Protein AF-A0A962JER9-F1 (afdb_monomer)

Solvent-accessible surface area (backbone atoms only — not comparable to full-atom values): 8226 Å² total; per-residue (Å²): 109,74,73,52,44,91,50,68,68,59,30,42,52,48,52,36,53,53,42,55,50,49,45,78,42,37,73,61,39,48,53,50,44,51,56,50,49,57,47,45,72,67,30,56,63,26,56,81,67,58,37,77,66,39,62,60,46,35,58,61,36,52,54,50,52,51,52,54,47,58,63,26,49,87,36,73,41,53,74,27,66,73,57,53,51,42,40,59,65,16,36,95,77,73,90,78,89,58,68,46,73,70,68,46,49,38,27,50,50,23,32,53,56,49,50,50,50,39,50,43,51,46,56,44,48,76,68,51,90,68,72,53,96,69,69,52,68,69,58,44,54,56,35,39,39,44,56,41,94

Nearest PDB structures (foldseek):
  5sxd-assembly1_B  TM=3.023E-01  e=8.970E+00  Homo sapiens

Sequence (149 aa):
MLSPSRDPQIFVANAQRLLDIVKNHLPQLEQLLEDMNELQETLICRCYQGSFKAYGFQEKTLEAVSLFRKIGEHEGLKLHVYFEEVVGAGTGQQNQNQEWSVGQRPILEAFMHTRLFVEIMVKYAKRIQLMPSFVPYGWLSVVELYGLG

Mean predicted aligned error: 3.6 Å

Structure (mmCIF, N/CA/C/O backbone):
data_AF-A0A962JER9-F1
#
_entry.id   AF-A0A962JER9-F1
#
loop_
_atom_site.group_PDB
_atom_site.id
_atom_site.type_symbol
_atom_site.label_atom_id
_atom_site.label_alt_id
_atom_site.label_comp_id
_atom_site.label_asym_id
_atom_site.label_entity_id
_atom_site.label_seq_id
_atom_site.pdbx_PDB_ins_code
_atom_site.Cartn_x
_atom_site.Cartn_y
_atom_site.Cartn_z
_atom_site.occupancy
_atom_site.B_iso_or_equiv
_atom_site.auth_seq_id
_atom_site.auth_comp_id
_atom_site.auth_asym_id
_atom_site.auth_atom_id
_atom_site.pdbx_PDB_model_num
ATOM 1 N N . MET A 1 1 ? -11.174 -11.079 14.881 1.00 75.50 1 MET A N 1
ATOM 2 C CA . MET A 1 1 ? -11.569 -11.061 13.467 1.00 75.50 1 MET A CA 1
ATOM 3 C C . MET A 1 1 ? -12.499 -9.897 13.280 1.00 75.50 1 MET A C 1
ATOM 5 O O . MET A 1 1 ? -13.600 -9.897 13.824 1.00 75.50 1 MET A O 1
ATOM 9 N N . LEU A 1 2 ? -11.998 -8.888 12.584 1.00 84.75 2 LEU A N 1
ATOM 10 C CA . LEU A 1 2 ? -12.791 -7.771 12.106 1.00 84.75 2 LEU A CA 1
ATOM 11 C C . LEU A 1 2 ? -13.742 -8.262 11.005 1.00 84.75 2 LEU A C 1
ATOM 13 O O . LEU A 1 2 ? -13.366 -9.092 10.180 1.00 84.75 2 LEU A O 1
ATOM 17 N N . SER A 1 3 ? -14.974 -7.761 11.006 1.00 85.06 3 SER A N 1
ATOM 18 C CA . SER A 1 3 ? -15.989 -8.074 9.995 1.00 85.06 3 SER A CA 1
ATOM 19 C C . SER A 1 3 ? -16.776 -6.813 9.636 1.00 85.06 3 SER A C 1
ATOM 21 O O . SER A 1 3 ? -17.028 -6.010 10.541 1.00 85.06 3 SER A O 1
ATOM 23 N N . PRO A 1 4 ? -17.205 -6.638 8.375 1.00 89.25 4 PRO A N 1
ATOM 24 C CA . PRO A 1 4 ? -17.980 -5.471 7.959 1.00 89.25 4 PRO A CA 1
ATOM 25 C C . PRO A 1 4 ? -19.291 -5.363 8.746 1.00 89.25 4 PRO A C 1
ATOM 27 O O . PRO A 1 4 ? -19.893 -6.370 9.132 1.00 89.25 4 PRO A O 1
ATOM 30 N N . SER A 1 5 ? -19.734 -4.133 9.005 1.00 89.75 5 SER A N 1
ATOM 31 C CA . SER A 1 5 ? -20.979 -3.862 9.725 1.00 89.75 5 SER A CA 1
ATOM 32 C C . SER A 1 5 ? -21.576 -2.529 9.301 1.00 89.75 5 SER A C 1
ATOM 34 O O . SER A 1 5 ? -20.878 -1.523 9.237 1.00 89.75 5 SER A O 1
ATOM 36 N N . ARG A 1 6 ? -22.897 -2.514 9.088 1.00 89.38 6 ARG A N 1
ATOM 37 C CA . ARG A 1 6 ? -23.669 -1.286 8.834 1.00 89.38 6 ARG A CA 1
ATOM 38 C C . ARG A 1 6 ? -24.051 -0.542 10.113 1.00 89.38 6 ARG A C 1
ATOM 40 O O . ARG A 1 6 ? -24.610 0.548 10.029 1.00 89.38 6 ARG A O 1
ATOM 47 N N . ASP A 1 7 ? -23.795 -1.131 11.281 1.00 93.69 7 ASP A N 1
ATOM 48 C CA . ASP A 1 7 ? -23.953 -0.438 12.556 1.00 93.69 7 ASP A CA 1
ATOM 49 C C . ASP A 1 7 ? -22.838 0.617 12.692 1.00 93.69 7 ASP A C 1
ATOM 51 O O . ASP A 1 7 ? -21.660 0.246 12.694 1.00 93.69 7 ASP A O 1
ATOM 55 N N . PRO A 1 8 ? -23.169 1.916 12.831 1.00 92.62 8 PRO A N 1
ATOM 56 C CA . PRO A 1 8 ? -22.167 2.977 12.885 1.00 92.62 8 PRO A CA 1
ATOM 57 C C . PRO A 1 8 ? -21.165 2.838 14.038 1.00 92.62 8 PRO A C 1
ATOM 59 O O . PRO A 1 8 ? -20.006 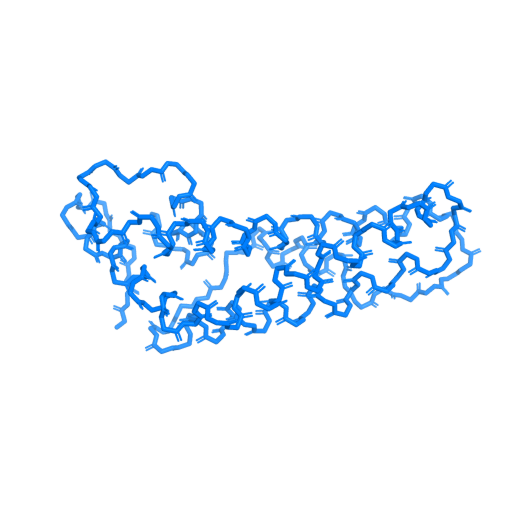3.218 13.888 1.00 92.62 8 PRO A O 1
ATOM 62 N N . GLN A 1 9 ? -21.579 2.296 15.188 1.00 93.19 9 GLN A N 1
ATOM 63 C CA . GLN A 1 9 ? -20.692 2.122 16.339 1.00 93.19 9 GLN A CA 1
ATOM 64 C C . GLN A 1 9 ? -19.694 0.994 16.087 1.00 93.19 9 GLN A C 1
ATOM 66 O O . GLN A 1 9 ? -18.501 1.158 16.346 1.00 93.19 9 GLN A O 1
ATOM 71 N N . ILE A 1 10 ? -20.165 -0.128 15.532 1.00 94.25 10 ILE A N 1
ATOM 72 C CA . ILE A 1 10 ? -19.296 -1.253 15.160 1.00 94.25 10 ILE A CA 1
ATOM 73 C C . ILE A 1 10 ? -18.345 -0.834 14.033 1.00 94.25 10 ILE A C 1
ATOM 75 O O . ILE A 1 10 ? -17.155 -1.134 14.097 1.00 94.25 10 ILE A O 1
ATOM 79 N N . PHE A 1 11 ? -18.834 -0.090 13.040 1.00 95.69 11 PHE A N 1
ATOM 80 C CA . PHE A 1 11 ? -18.019 0.432 11.946 1.00 95.69 11 PHE A CA 1
ATOM 81 C C . PHE A 1 11 ? -16.874 1.326 12.449 1.00 95.69 11 PHE A C 1
ATOM 83 O O . PHE A 1 11 ? -15.710 1.097 12.115 1.00 95.69 11 PHE A O 1
ATOM 90 N N . VAL A 1 12 ? -17.171 2.303 13.315 1.00 96.44 12 VAL A N 1
ATOM 91 C CA . VAL A 1 12 ? -16.144 3.182 13.900 1.00 96.44 12 VAL A CA 1
ATOM 92 C C . VAL A 1 12 ? -15.164 2.385 14.769 1.00 96.44 12 VAL A C 1
ATOM 94 O O . VAL A 1 12 ? -13.958 2.627 14.704 1.00 96.44 12 VAL A O 1
ATOM 97 N N . ALA A 1 13 ? -15.643 1.399 15.535 1.00 95.44 13 ALA A N 1
ATOM 98 C CA . ALA A 1 13 ? -14.784 0.523 16.332 1.00 95.44 13 ALA A CA 1
ATOM 99 C C . ALA A 1 13 ? -13.842 -0.325 15.458 1.00 95.44 13 ALA A C 1
ATOM 101 O O . ALA A 1 13 ? -12.659 -0.459 15.777 1.00 95.44 13 ALA A O 1
ATOM 102 N N . ASN A 1 14 ? -14.328 -0.842 14.328 1.00 95.88 14 ASN A N 1
ATOM 103 C CA . ASN A 1 14 ? -13.509 -1.556 13.351 1.00 95.88 14 ASN A CA 1
ATOM 104 C C . ASN A 1 14 ? -12.449 -0.638 12.732 1.00 95.88 14 ASN A C 1
ATOM 106 O O . ASN A 1 14 ? -11.276 -1.007 12.664 1.00 95.88 14 ASN A O 1
ATOM 110 N N . ALA A 1 15 ? -12.845 0.574 12.331 1.00 96.94 15 ALA A N 1
ATOM 111 C CA . ALA A 1 15 ? -11.939 1.571 11.771 1.00 96.94 15 ALA A CA 1
ATOM 112 C C . ALA A 1 15 ? -10.838 1.973 12.768 1.00 96.94 15 ALA A C 1
ATOM 114 O O . ALA A 1 15 ? -9.681 2.118 12.369 1.00 96.94 15 ALA A O 1
ATOM 115 N N . GLN A 1 16 ? -11.176 2.110 14.055 1.00 97.25 16 GLN A N 1
ATOM 116 C CA . GLN A 1 16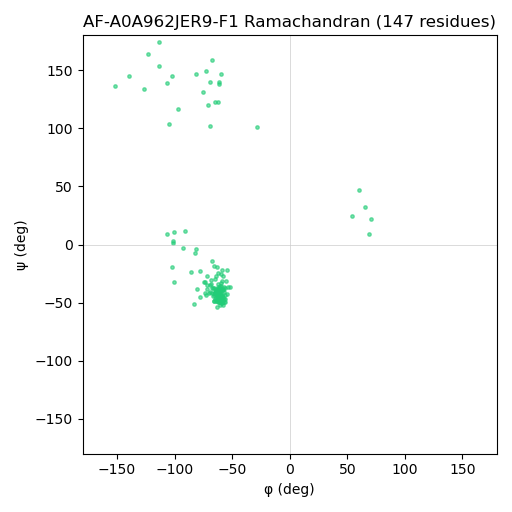 ? -10.214 2.340 15.136 1.00 97.25 16 GLN A CA 1
ATOM 117 C C . GLN A 1 16 ? -9.264 1.151 15.310 1.00 97.25 16 GLN A C 1
ATOM 119 O O . GLN A 1 16 ? -8.051 1.333 15.355 1.00 97.25 16 GLN A O 1
ATOM 124 N N . ARG A 1 17 ? -9.789 -0.075 15.368 1.00 96.88 17 ARG A N 1
ATOM 125 C CA . ARG A 1 17 ? -8.962 -1.272 15.552 1.00 96.88 17 ARG A CA 1
ATOM 126 C C . ARG A 1 17 ? -7.975 -1.464 14.402 1.00 96.88 17 ARG A C 1
ATOM 128 O O . ARG A 1 17 ? -6.813 -1.778 14.645 1.00 96.88 17 ARG A O 1
ATOM 135 N N . LEU A 1 18 ? -8.405 -1.216 13.165 1.00 97.81 18 LEU A N 1
ATOM 136 C CA . LEU A 1 18 ? -7.512 -1.212 12.007 1.00 97.81 18 LEU A CA 1
ATOM 137 C C . LEU A 1 18 ? -6.427 -0.130 12.133 1.00 97.81 18 LEU A C 1
ATOM 139 O O . LEU A 1 18 ? -5.268 -0.392 11.821 1.00 97.81 18 LEU A O 1
ATOM 143 N N . LEU A 1 19 ? -6.772 1.064 12.631 1.00 97.94 19 LEU A N 1
ATOM 144 C CA . LEU A 1 19 ? -5.808 2.150 12.850 1.00 97.94 19 LEU A CA 1
ATOM 145 C C . LEU A 1 19 ? -4.724 1.748 13.848 1.00 97.94 19 LEU A C 1
ATOM 147 O O . LEU A 1 19 ? -3.549 2.020 13.611 1.00 97.94 19 LEU A O 1
ATOM 151 N N . ASP A 1 20 ? -5.099 1.075 14.930 1.00 97.69 20 ASP A N 1
ATOM 152 C CA . ASP A 1 20 ? -4.148 0.618 15.942 1.00 97.69 20 ASP A CA 1
ATOM 153 C C . ASP A 1 20 ? -3.195 -0.455 15.391 1.00 97.69 20 ASP A C 1
ATOM 155 O O . ASP A 1 20 ? -1.994 -0.418 15.660 1.00 97.69 20 ASP A O 1
ATOM 159 N N . ILE A 1 21 ? -3.684 -1.356 14.532 1.00 97.81 21 ILE A N 1
ATOM 160 C CA . ILE A 1 21 ? -2.834 -2.341 13.844 1.00 97.81 21 ILE A CA 1
ATOM 161 C C . ILE A 1 21 ? -1.866 -1.655 12.872 1.00 97.81 21 ILE A C 1
ATOM 163 O O . ILE A 1 21 ? -0.681 -1.996 12.832 1.00 97.81 21 ILE A O 1
ATOM 167 N N . VAL A 1 22 ? -2.346 -0.675 12.102 1.00 98.19 22 VAL A N 1
ATOM 168 C CA . VAL A 1 22 ? -1.509 0.104 11.178 1.00 98.19 22 VAL A CA 1
ATOM 169 C C . VAL A 1 22 ? -0.437 0.884 11.941 1.00 98.19 22 VAL A C 1
ATOM 171 O O . VAL A 1 22 ? 0.714 0.903 11.512 1.00 98.19 22 VAL A O 1
ATOM 174 N N . LYS A 1 23 ? -0.757 1.460 13.108 1.00 98.44 23 LYS A N 1
ATOM 175 C CA . LYS A 1 23 ? 0.228 2.136 13.971 1.00 98.44 23 LYS A CA 1
ATOM 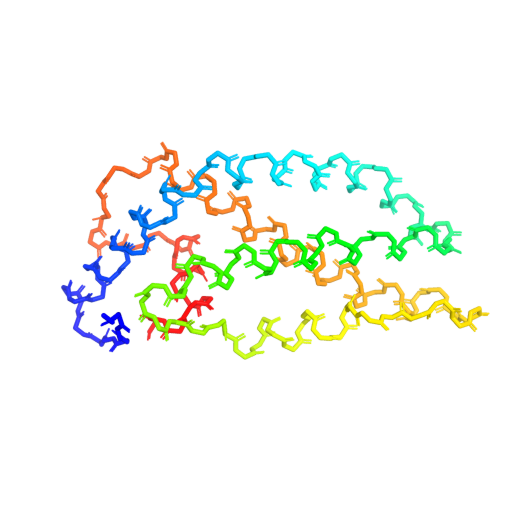176 C C . LYS A 1 23 ? 1.357 1.208 14.422 1.00 98.44 23 LYS A C 1
ATOM 178 O O . LYS A 1 23 ? 2.502 1.646 14.467 1.00 98.44 23 LYS A O 1
ATOM 183 N N . ASN A 1 24 ? 1.071 -0.069 14.681 1.00 98.06 24 ASN A N 1
ATOM 184 C CA . ASN A 1 24 ? 2.107 -1.057 15.016 1.00 98.06 24 ASN A CA 1
ATOM 185 C C . ASN A 1 24 ? 3.078 -1.339 13.855 1.00 98.06 24 ASN A C 1
ATOM 187 O O . ASN A 1 24 ? 4.168 -1.858 14.084 1.00 98.06 24 ASN A O 1
ATOM 191 N N . HIS A 1 25 ? 2.690 -0.992 12.626 1.00 98.38 25 HIS A N 1
ATOM 192 C CA . HIS A 1 25 ? 3.503 -1.119 11.417 1.00 98.38 25 HIS A CA 1
ATOM 193 C C . HIS A 1 25 ? 4.019 0.234 10.900 1.00 98.38 25 HIS A C 1
ATOM 195 O O . HIS A 1 25 ? 4.549 0.308 9.791 1.00 98.38 25 HIS A O 1
ATOM 201 N N . LEU A 1 26 ? 3.849 1.316 11.672 1.00 98.44 26 LEU A N 1
ATOM 202 C CA . LEU A 1 26 ? 4.177 2.668 11.227 1.00 98.44 26 LEU A CA 1
ATOM 203 C C . LEU A 1 26 ? 5.649 2.823 10.808 1.00 98.44 26 LEU A C 1
ATOM 205 O O . LEU A 1 26 ? 5.856 3.341 9.714 1.00 98.44 26 LEU A O 1
ATOM 209 N N . PRO A 1 27 ? 6.655 2.321 11.556 1.00 98.56 27 PRO A N 1
ATOM 210 C CA . PRO A 1 27 ? 8.050 2.440 11.128 1.00 98.56 27 PRO A CA 1
ATOM 211 C C . PRO A 1 27 ? 8.322 1.781 9.768 1.00 98.56 27 PRO A C 1
ATOM 213 O O . PRO A 1 27 ? 9.046 2.331 8.943 1.00 98.56 27 PRO A O 1
ATOM 216 N N . GLN A 1 28 ? 7.711 0.619 9.502 1.00 98.62 28 GLN A N 1
ATOM 217 C CA . GLN A 1 28 ? 7.844 -0.069 8.215 1.00 98.62 28 GLN A CA 1
ATOM 218 C C . GLN A 1 28 ? 7.149 0.700 7.089 1.00 98.62 28 GLN A C 1
ATOM 220 O O . GLN A 1 28 ? 7.691 0.803 5.995 1.00 98.62 28 GLN A O 1
ATOM 225 N N . LEU A 1 29 ? 5.960 1.247 7.355 1.00 98.81 29 LEU A N 1
ATOM 226 C CA . LEU A 1 29 ? 5.213 2.050 6.387 1.00 98.81 29 LEU A CA 1
ATOM 227 C C . LEU A 1 29 ? 5.935 3.360 6.049 1.00 98.81 29 LEU A C 1
ATOM 229 O O . LEU A 1 29 ? 5.906 3.783 4.899 1.00 98.81 29 LEU A O 1
ATOM 233 N N . GLU A 1 30 ? 6.583 3.999 7.024 1.00 98.81 30 GLU A N 1
ATOM 234 C CA . GLU A 1 30 ? 7.377 5.211 6.806 1.00 98.81 30 GLU A CA 1
ATOM 235 C C . GLU A 1 30 ? 8.595 4.941 5.929 1.00 98.81 30 GLU A C 1
ATOM 237 O O . GLU A 1 30 ? 8.795 5.656 4.950 1.00 98.81 30 GLU A O 1
ATOM 242 N N . GLN A 1 31 ? 9.368 3.896 6.243 1.00 98.75 31 GLN A N 1
ATOM 243 C CA . GLN A 1 31 ? 10.524 3.521 5.431 1.00 98.75 31 GLN A CA 1
ATOM 244 C C . GLN A 1 31 ? 10.102 3.164 4.004 1.00 98.75 31 GLN A C 1
ATOM 246 O O . GLN A 1 31 ? 10.689 3.640 3.039 1.00 98.75 31 GLN A O 1
ATOM 251 N N . LEU A 1 32 ? 9.041 2.370 3.866 1.00 98.75 32 LEU A N 1
ATOM 252 C CA . LEU A 1 32 ? 8.508 1.991 2.566 1.00 98.75 32 LEU A CA 1
ATOM 253 C C . LEU A 1 32 ? 8.027 3.210 1.765 1.00 98.75 32 LEU A C 1
ATOM 255 O O . LEU A 1 32 ? 8.238 3.262 0.556 1.00 98.75 32 LEU A O 1
ATOM 259 N N . LEU A 1 33 ? 7.390 4.190 2.413 1.00 98.75 33 LEU A N 1
ATOM 260 C CA . LEU A 1 33 ? 6.964 5.420 1.746 1.00 98.75 33 LEU A CA 1
ATOM 261 C C . LEU A 1 33 ? 8.162 6.208 1.211 1.00 98.75 33 LEU A C 1
ATOM 263 O O . LEU A 1 33 ? 8.100 6.684 0.080 1.00 98.75 33 LEU A O 1
ATOM 267 N N . GLU A 1 34 ? 9.231 6.320 2.000 1.00 98.62 34 GLU A N 1
ATOM 268 C CA . GLU A 1 34 ? 10.466 6.989 1.585 1.00 98.62 34 GLU A CA 1
ATOM 269 C C . GLU A 1 34 ? 11.085 6.294 0.367 1.00 98.62 34 GLU A C 1
ATOM 271 O O . GLU A 1 34 ? 11.264 6.920 -0.677 1.00 98.62 34 GLU A O 1
ATOM 276 N N . ASP A 1 35 ? 11.272 4.974 0.440 1.00 98.31 35 ASP A N 1
ATOM 277 C CA . ASP A 1 35 ? 11.810 4.175 -0.664 1.00 98.31 35 ASP A CA 1
ATOM 278 C C . ASP A 1 35 ? 10.968 4.319 -1.946 1.00 98.31 35 ASP A C 1
ATOM 280 O O . ASP A 1 35 ? 11.488 4.393 -3.063 1.00 98.31 35 ASP A O 1
ATOM 284 N N . MET A 1 36 ? 9.637 4.340 -1.808 1.00 98.50 36 MET A N 1
ATOM 285 C CA . MET A 1 36 ? 8.729 4.523 -2.939 1.00 98.50 36 MET A CA 1
ATOM 286 C C . MET A 1 36 ? 8.811 5.941 -3.518 1.00 98.50 36 MET A C 1
ATOM 288 O O . MET A 1 36 ? 8.689 6.094 -4.735 1.00 98.50 36 MET A O 1
ATOM 292 N N . ASN A 1 37 ? 9.028 6.970 -2.698 1.00 98.19 37 ASN A N 1
ATOM 293 C CA . ASN A 1 37 ? 9.224 8.338 -3.181 1.00 98.19 37 ASN A CA 1
ATOM 294 C C . ASN A 1 37 ? 10.520 8.447 -3.995 1.00 98.19 37 ASN A C 1
ATOM 296 O O . ASN A 1 37 ? 10.480 8.905 -5.139 1.00 98.19 37 ASN A O 1
ATOM 300 N N . GLU A 1 38 ? 11.636 7.934 -3.471 1.00 96.94 38 GLU A N 1
ATOM 301 C CA . GLU A 1 38 ? 12.921 7.913 -4.183 1.00 96.94 38 GLU A CA 1
ATOM 302 C C . GLU A 1 38 ? 12.823 7.154 -5.517 1.00 96.94 38 GLU A C 1
ATOM 304 O O . GLU A 1 38 ? 13.301 7.610 -6.568 1.00 96.94 38 GLU A O 1
ATOM 309 N N . LEU A 1 39 ? 12.148 5.998 -5.507 1.00 96.31 39 LEU A N 1
ATOM 310 C CA . LEU A 1 39 ? 11.949 5.191 -6.707 1.00 96.31 39 LEU A CA 1
ATOM 311 C C . LEU A 1 39 ? 11.087 5.922 -7.741 1.00 96.31 39 LEU A C 1
ATOM 313 O O . LEU A 1 39 ? 11.396 5.889 -8.935 1.00 96.31 39 LEU A O 1
ATOM 317 N N . GLN A 1 40 ? 10.018 6.590 -7.301 1.00 96.06 40 GLN A N 1
ATOM 318 C CA . GLN A 1 40 ? 9.167 7.393 -8.173 1.00 96.06 40 GLN A CA 1
ATOM 319 C C . GLN A 1 40 ? 9.965 8.483 -8.872 1.00 96.06 40 GLN A C 1
ATOM 321 O O . GLN A 1 40 ? 9.894 8.570 -10.099 1.00 96.06 40 GLN A O 1
ATOM 326 N N . GLU A 1 41 ? 10.715 9.292 -8.127 1.00 93.50 41 GLU A N 1
ATOM 327 C CA . GLU A 1 41 ? 11.524 10.371 -8.697 1.00 93.50 41 GLU A CA 1
ATOM 328 C C . GLU A 1 41 ? 12.523 9.834 -9.731 1.00 93.50 41 GLU A C 1
ATOM 330 O O . GLU A 1 41 ? 12.697 10.407 -10.811 1.00 93.50 41 GLU A O 1
ATOM 335 N N . THR A 1 42 ? 13.098 8.664 -9.453 1.00 91.50 42 THR A N 1
ATOM 336 C CA . THR A 1 42 ? 14.088 8.014 -10.315 1.00 91.50 42 THR A CA 1
ATOM 337 C C . THR A 1 42 ? 13.482 7.406 -11.585 1.00 91.50 42 THR A C 1
ATOM 339 O O . THR A 1 42 ? 14.074 7.496 -12.670 1.00 91.50 42 THR A O 1
ATOM 342 N N . LEU A 1 43 ? 12.321 6.753 -11.482 1.00 93.31 43 LEU A N 1
ATOM 343 C CA . LEU A 1 43 ? 11.762 5.927 -12.555 1.00 93.31 43 LEU A CA 1
ATOM 344 C C . LEU A 1 43 ? 10.640 6.595 -13.348 1.00 93.31 43 LEU A C 1
ATOM 346 O O . LEU A 1 43 ? 10.413 6.200 -14.492 1.00 93.31 43 LEU A O 1
ATOM 350 N N . ILE A 1 44 ? 9.978 7.634 -12.833 1.00 93.38 44 ILE A N 1
ATOM 351 C CA . ILE A 1 44 ? 8.874 8.276 -13.563 1.00 93.38 44 ILE A CA 1
ATOM 352 C C . ILE A 1 44 ? 9.337 8.851 -14.907 1.00 93.38 44 ILE A C 1
ATOM 354 O O . ILE A 1 44 ? 8.655 8.704 -15.921 1.00 93.38 44 ILE A O 1
ATOM 358 N N . CYS A 1 45 ? 10.548 9.417 -14.961 1.00 91.12 45 CYS A N 1
ATOM 359 C CA . CYS A 1 45 ? 11.135 9.905 -16.209 1.00 91.12 45 CYS A CA 1
ATOM 360 C C . CYS A 1 45 ? 11.398 8.771 -17.218 1.00 91.12 45 CYS A C 1
ATOM 362 O O . CYS A 1 45 ? 11.357 8.992 -18.428 1.00 91.12 45 CYS A O 1
ATOM 364 N N . ARG A 1 46 ? 11.617 7.540 -16.737 1.00 89.81 46 ARG A N 1
ATOM 365 C CA . ARG A 1 46 ? 11.864 6.351 -17.565 1.00 89.81 46 ARG A CA 1
ATOM 366 C C . ARG A 1 46 ? 10.607 5.880 -18.288 1.00 89.81 46 ARG A C 1
ATOM 368 O O . ARG A 1 46 ? 10.739 5.341 -19.386 1.00 89.81 46 ARG A O 1
ATOM 375 N N . CYS A 1 47 ? 9.421 6.149 -17.741 1.00 87.50 47 CYS A N 1
ATOM 376 C CA . CYS A 1 47 ? 8.151 5.930 -18.437 1.00 87.50 47 CYS A CA 1
ATOM 377 C C . CYS A 1 47 ? 8.042 6.822 -19.682 1.00 87.50 47 CYS A C 1
ATOM 379 O O . CYS A 1 47 ? 7.786 6.335 -20.779 1.00 87.50 47 CYS A O 1
ATOM 381 N N . TYR A 1 48 ? 8.331 8.122 -19.549 1.00 88.00 48 TYR A N 1
ATOM 382 C CA . TYR A 1 48 ? 8.308 9.056 -20.686 1.00 88.00 48 TYR A CA 1
ATOM 383 C C . TYR A 1 48 ? 9.376 8.746 -21.740 1.00 88.00 48 TYR A C 1
ATOM 385 O O . TYR A 1 48 ? 9.179 9.002 -22.923 1.00 88.00 48 TYR A O 1
ATOM 393 N N . GLN A 1 49 ? 10.504 8.180 -21.314 1.00 87.94 49 GLN A N 1
ATOM 394 C CA . GLN A 1 49 ? 11.588 7.763 -22.202 1.00 87.94 49 GLN A CA 1
ATOM 395 C C . GLN A 1 49 ? 11.343 6.400 -22.868 1.00 87.94 49 GLN A C 1
ATOM 397 O O . GLN A 1 49 ? 12.188 5.969 -23.649 1.00 87.94 49 GLN A O 1
ATOM 402 N N . GLY A 1 50 ? 10.250 5.696 -22.543 1.00 85.19 50 GLY A N 1
ATOM 403 C CA . GLY A 1 50 ? 9.993 4.350 -23.060 1.00 85.19 50 GLY A CA 1
ATOM 404 C C . GLY A 1 50 ? 11.097 3.363 -22.676 1.00 85.19 50 GLY A C 1
ATOM 405 O O . GLY A 1 50 ? 11.639 2.662 -23.521 1.00 85.19 50 GLY A O 1
ATOM 406 N N . SER A 1 51 ? 11.502 3.351 -21.404 1.00 87.25 51 SER A N 1
ATOM 407 C CA . SER A 1 51 ? 12.631 2.540 -20.938 1.00 87.25 51 SER A CA 1
ATOM 408 C C . SER A 1 51 ? 12.189 1.337 -20.110 1.00 87.25 51 SER A C 1
ATOM 410 O O . SER A 1 51 ? 11.373 1.463 -19.196 1.00 87.25 51 SER A O 1
ATOM 412 N N . PHE A 1 52 ? 12.830 0.184 -20.330 1.00 86.88 52 PHE A N 1
ATOM 413 C CA . PHE A 1 52 ? 12.632 -1.027 -19.519 1.00 86.88 52 PHE A CA 1
ATOM 414 C C . PHE A 1 52 ? 12.843 -0.799 -18.014 1.00 86.88 52 PHE A C 1
ATOM 416 O O . PHE A 1 52 ? 12.306 -1.542 -17.202 1.00 86.88 52 PHE A O 1
ATOM 423 N N . LYS A 1 53 ? 13.581 0.247 -17.619 1.00 89.62 53 LYS A N 1
ATOM 424 C CA . LYS A 1 53 ? 13.800 0.597 -16.209 1.00 89.62 53 LYS A CA 1
ATOM 425 C C . LYS A 1 53 ? 12.502 0.895 -15.455 1.00 89.62 53 LYS A C 1
ATOM 427 O O . LYS A 1 53 ? 12.463 0.683 -14.251 1.00 89.62 53 LYS A O 1
ATOM 432 N N . ALA A 1 54 ? 11.437 1.313 -16.145 1.00 88.75 54 ALA A N 1
ATOM 433 C CA . ALA A 1 54 ? 10.117 1.500 -15.539 1.00 88.75 54 ALA A CA 1
ATOM 434 C C . ALA A 1 54 ? 9.555 0.208 -14.907 1.00 88.75 54 ALA A C 1
ATOM 436 O O . ALA A 1 54 ? 8.746 0.276 -13.990 1.00 88.75 54 ALA A O 1
ATOM 437 N N . TYR A 1 55 ? 10.024 -0.972 -15.325 1.00 91.62 55 TYR A N 1
ATOM 438 C CA . TYR A 1 55 ? 9.621 -2.249 -14.728 1.00 91.62 55 TYR A CA 1
ATOM 439 C C . TYR A 1 55 ? 10.122 -2.417 -13.285 1.00 91.62 55 TYR A C 1
ATOM 441 O O . TYR A 1 55 ? 9.605 -3.276 -12.574 1.00 91.62 55 TYR A O 1
ATOM 449 N N . GLY A 1 56 ? 11.073 -1.586 -12.839 1.00 92.31 56 GLY A N 1
ATOM 450 C CA . GLY A 1 56 ? 11.551 -1.561 -11.455 1.00 92.31 56 GLY A CA 1
ATOM 451 C C . GLY A 1 56 ? 10.483 -1.159 -10.432 1.00 92.31 56 GLY A C 1
ATOM 452 O O . GLY A 1 56 ? 10.612 -1.505 -9.264 1.00 92.31 56 GLY A O 1
ATOM 453 N N . PHE A 1 57 ? 9.388 -0.508 -10.849 1.00 96.56 57 PHE A N 1
ATOM 454 C CA . PHE A 1 57 ? 8.265 -0.195 -9.956 1.00 96.56 57 PHE A CA 1
ATOM 455 C C . PHE A 1 57 ? 7.633 -1.436 -9.308 1.00 96.56 57 PHE A C 1
ATOM 457 O O . PHE A 1 57 ? 7.174 -1.361 -8.170 1.00 96.56 57 PHE A O 1
ATOM 464 N N . GLN A 1 58 ? 7.651 -2.577 -10.004 1.00 97.00 58 GLN A N 1
ATOM 465 C CA . GLN A 1 58 ? 6.987 -3.807 -9.565 1.00 97.00 58 GLN A CA 1
ATOM 466 C C . GLN A 1 58 ? 7.519 -4.330 -8.227 1.00 97.00 58 GLN A C 1
ATOM 468 O O . GLN A 1 58 ? 6.747 -4.854 -7.429 1.00 97.00 58 GLN A O 1
ATOM 473 N N . GLU A 1 59 ? 8.822 -4.186 -7.975 1.00 96.56 59 GLU A N 1
ATOM 474 C CA . GLU A 1 59 ? 9.465 -4.699 -6.763 1.00 96.56 59 GLU A CA 1
ATOM 475 C C . GLU A 1 59 ? 8.896 -4.023 -5.512 1.00 96.56 59 GLU A C 1
ATOM 477 O O . GLU A 1 59 ? 8.356 -4.698 -4.633 1.00 96.56 59 GLU A O 1
ATOM 482 N N . LYS A 1 60 ? 8.907 -2.684 -5.475 1.00 97.75 60 LYS A N 1
ATOM 483 C CA . LYS A 1 60 ? 8.345 -1.928 -4.347 1.00 97.75 60 LYS A CA 1
ATOM 484 C C . LYS A 1 60 ? 6.825 -2.048 -4.254 1.00 97.75 60 LYS A C 1
ATOM 486 O O . LYS A 1 60 ? 6.289 -2.044 -3.148 1.00 97.75 60 LYS A O 1
ATOM 491 N N . THR A 1 61 ? 6.119 -2.221 -5.375 1.00 98.69 61 THR A N 1
ATOM 492 C CA . THR A 1 61 ? 4.686 -2.560 -5.351 1.00 98.69 61 THR A CA 1
ATOM 493 C C . THR A 1 61 ? 4.439 -3.869 -4.600 1.00 98.69 61 THR A C 1
ATOM 495 O O . THR A 1 61 ? 3.593 -3.911 -3.711 1.00 98.69 61 THR A O 1
ATOM 498 N N . LEU A 1 62 ? 5.186 -4.931 -4.912 1.00 98.69 62 LEU A N 1
ATOM 499 C CA . LEU A 1 62 ? 5.028 -6.234 -4.260 1.00 98.69 62 LEU A CA 1
ATOM 500 C C . LEU A 1 62 ? 5.441 -6.205 -2.783 1.00 98.69 62 LEU A C 1
ATOM 502 O O . LEU A 1 62 ? 4.778 -6.834 -1.957 1.00 98.69 62 LEU A O 1
ATOM 506 N N . GLU A 1 63 ? 6.488 -5.455 -2.437 1.00 98.69 63 GLU A N 1
ATOM 507 C CA . GLU A 1 63 ? 6.903 -5.248 -1.045 1.00 98.69 63 GLU A CA 1
ATOM 508 C C . GLU A 1 63 ? 5.789 -4.591 -0.217 1.00 98.69 63 GLU A C 1
ATOM 510 O O . GLU A 1 63 ? 5.412 -5.091 0.846 1.00 98.69 63 GLU A O 1
ATOM 515 N N . ALA A 1 64 ? 5.190 -3.524 -0.742 1.00 98.75 64 ALA A N 1
ATOM 516 C CA . ALA A 1 64 ? 4.085 -2.834 -0.094 1.00 98.75 64 ALA A CA 1
ATOM 517 C C . ALA A 1 64 ? 2.835 -3.714 0.049 1.00 98.75 64 ALA A C 1
ATOM 519 O O . ALA A 1 64 ? 2.228 -3.768 1.118 1.00 98.75 64 ALA A O 1
ATOM 520 N N . VAL A 1 65 ? 2.481 -4.469 -0.993 1.00 98.75 65 VAL A N 1
ATOM 521 C CA . VAL A 1 65 ? 1.353 -5.412 -0.952 1.00 98.75 65 VAL A CA 1
ATOM 522 C C . VAL A 1 65 ? 1.590 -6.513 0.086 1.00 98.75 65 VAL A C 1
ATOM 524 O O . VAL A 1 65 ? 0.664 -6.896 0.802 1.00 98.75 65 VAL A O 1
ATOM 527 N N . SER A 1 66 ? 2.826 -7.000 0.216 1.00 98.69 66 SER A N 1
ATOM 528 C CA . SER A 1 66 ? 3.207 -7.944 1.271 1.00 98.69 66 SER A CA 1
ATOM 529 C C . SER A 1 66 ? 2.970 -7.351 2.665 1.00 98.69 66 SER A C 1
ATOM 531 O O . SER A 1 66 ? 2.366 -7.999 3.524 1.00 98.69 66 SER A O 1
ATOM 533 N N . LEU A 1 67 ? 3.349 -6.085 2.874 1.00 98.75 67 LEU A N 1
ATOM 534 C CA . LEU A 1 67 ? 3.090 -5.382 4.129 1.00 98.75 67 LEU A CA 1
ATOM 535 C C . LEU A 1 67 ? 1.588 -5.195 4.395 1.00 98.75 67 LEU A C 1
ATOM 537 O O . LEU A 1 67 ? 1.147 -5.399 5.524 1.00 98.75 67 LEU A O 1
ATOM 541 N N . PHE A 1 68 ? 0.784 -4.880 3.377 1.00 98.69 68 PHE A N 1
ATOM 542 C CA . PHE A 1 68 ? -0.673 -4.781 3.527 1.00 98.69 68 PHE A CA 1
ATOM 543 C C . PHE A 1 68 ? -1.290 -6.120 3.945 1.00 98.69 68 PHE A C 1
ATOM 545 O O . PHE A 1 68 ? -2.092 -6.183 4.876 1.00 98.69 68 PHE A O 1
ATOM 552 N N . ARG A 1 69 ? -0.866 -7.226 3.324 1.00 98.50 69 ARG A N 1
ATOM 553 C CA . ARG A 1 69 ? -1.323 -8.568 3.717 1.00 98.50 69 ARG A CA 1
ATOM 554 C C . ARG A 1 69 ? -0.946 -8.886 5.163 1.00 98.50 69 ARG A C 1
ATOM 556 O O . ARG A 1 69 ? -1.794 -9.366 5.906 1.00 98.50 69 ARG A O 1
ATOM 563 N N . LYS A 1 70 ? 0.270 -8.532 5.588 1.00 98.19 70 LYS A N 1
ATOM 564 C CA . LYS A 1 70 ? 0.724 -8.697 6.976 1.00 98.19 70 LYS A CA 1
ATOM 565 C C . LYS A 1 70 ? -0.103 -7.881 7.978 1.00 98.19 70 LYS A C 1
ATOM 567 O O . LYS A 1 70 ? -0.441 -8.384 9.045 1.00 98.19 70 LYS A O 1
ATOM 572 N N . ILE A 1 71 ? -0.464 -6.642 7.637 1.00 97.94 71 ILE A N 1
ATOM 573 C CA . ILE A 1 71 ? -1.342 -5.797 8.465 1.00 97.94 71 ILE A CA 1
ATOM 574 C C . ILE A 1 71 ? -2.713 -6.467 8.656 1.00 97.94 71 ILE A C 1
ATOM 576 O O . ILE A 1 71 ? -3.245 -6.470 9.764 1.00 97.94 71 ILE A O 1
ATOM 580 N N . GLY A 1 72 ? -3.277 -7.066 7.603 1.00 96.19 72 GLY A N 1
ATOM 581 C CA . GLY A 1 72 ? -4.576 -7.743 7.664 1.00 96.19 72 GLY A CA 1
ATOM 582 C C . GLY A 1 72 ? -4.562 -9.144 8.292 1.00 96.19 72 GLY A C 1
ATOM 583 O O . GLY A 1 72 ? -5.597 -9.604 8.781 1.00 96.19 72 GLY A O 1
ATOM 584 N N . GLU A 1 73 ? -3.410 -9.819 8.303 1.00 94.12 73 GLU A N 1
ATOM 585 C CA . GLU A 1 73 ? -3.267 -11.245 8.632 1.00 94.12 73 GLU A CA 1
ATOM 586 C C . GLU A 1 73 ? -3.817 -11.600 10.019 1.00 94.12 73 GLU A C 1
ATOM 588 O O . GLU A 1 73 ? -4.615 -12.530 10.155 1.00 94.12 73 GLU A O 1
ATOM 593 N N . HIS A 1 74 ? -3.467 -10.816 11.043 1.00 86.44 74 HIS A N 1
ATOM 594 C CA . HIS A 1 74 ? -3.896 -11.067 12.424 1.00 86.44 74 HIS A CA 1
ATOM 595 C C . HIS A 1 74 ? -5.416 -10.995 12.623 1.00 86.44 74 HIS A C 1
ATOM 597 O O . HIS A 1 74 ? -5.947 -11.609 13.549 1.00 86.44 74 HIS A O 1
ATOM 603 N N . GLU A 1 75 ? -6.125 -10.262 11.765 1.00 92.31 75 GLU A N 1
ATOM 604 C CA . GLU A 1 75 ? -7.581 -10.134 11.822 1.00 92.31 75 GLU A CA 1
ATOM 605 C C . GLU A 1 75 ? -8.305 -11.013 10.796 1.00 92.31 75 GLU A C 1
ATOM 607 O O . GLU A 1 75 ? -9.536 -11.002 10.766 1.00 92.31 75 GLU A O 1
ATOM 612 N N . GLY A 1 76 ? -7.570 -11.804 10.005 1.00 93.31 76 GLY A N 1
ATOM 613 C CA . GLY A 1 76 ? -8.122 -12.632 8.931 1.00 93.31 76 GLY A CA 1
ATOM 614 C C . GLY A 1 76 ? -8.627 -11.821 7.735 1.00 93.31 76 GLY A C 1
ATOM 615 O O . GLY A 1 76 ? -9.484 -12.295 6.988 1.00 93.31 76 GLY A O 1
ATOM 616 N N . LEU A 1 77 ? -8.130 -10.594 7.568 1.00 95.81 77 LEU A N 1
ATOM 617 C CA . LEU A 1 77 ? -8.566 -9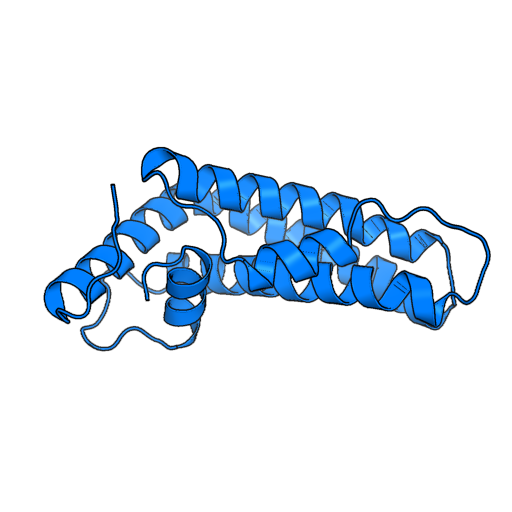.682 6.517 1.00 95.81 77 LEU A CA 1
ATOM 618 C C . LEU A 1 77 ? -7.883 -10.003 5.190 1.00 95.81 77 LEU A C 1
ATOM 620 O O . LEU A 1 77 ? -6.719 -10.399 5.141 1.00 95.81 77 LEU A O 1
ATOM 624 N N . LYS A 1 78 ? -8.619 -9.786 4.102 1.00 96.31 78 LYS A N 1
ATOM 625 C CA . LYS A 1 78 ? -8.115 -9.875 2.730 1.00 96.31 78 LYS A CA 1
ATOM 626 C C . LYS A 1 78 ? -8.143 -8.493 2.098 1.00 96.31 78 LYS A C 1
ATOM 628 O O . LYS A 1 78 ? -8.963 -7.662 2.480 1.00 96.31 78 LYS A O 1
ATOM 633 N N . LEU A 1 79 ? -7.265 -8.271 1.126 1.00 98.12 79 LEU A N 1
ATOM 634 C CA . LEU A 1 79 ? -7.300 -7.043 0.344 1.00 98.12 79 LEU A CA 1
ATOM 635 C C . LEU A 1 79 ? -8.495 -7.057 -0.612 1.00 98.12 79 LEU A C 1
ATOM 637 O O . LEU A 1 79 ? -8.939 -8.111 -1.076 1.00 98.12 79 LEU A O 1
ATOM 641 N N . HIS A 1 80 ? -9.017 -5.870 -0.886 1.00 98.12 80 HIS A N 1
ATOM 642 C CA . HIS A 1 80 ? -10.166 -5.662 -1.746 1.00 98.12 80 HIS A CA 1
ATOM 643 C C . HIS A 1 80 ? -9.887 -6.159 -3.172 1.00 98.12 80 HIS A C 1
ATOM 645 O O . HIS A 1 80 ? -8.823 -5.897 -3.733 1.00 98.12 80 HIS A O 1
ATOM 651 N N . VAL A 1 81 ? -10.870 -6.822 -3.791 1.00 97.81 81 VAL A N 1
ATOM 652 C CA . VAL A 1 81 ? -10.716 -7.469 -5.109 1.00 97.81 81 VAL A CA 1
ATOM 653 C C . VAL A 1 81 ? -10.249 -6.501 -6.198 1.00 97.81 81 VAL A C 1
ATOM 655 O O . VAL A 1 81 ? -9.303 -6.807 -6.910 1.00 97.81 81 VAL A O 1
ATOM 658 N N . TYR A 1 82 ? -10.820 -5.294 -6.251 1.00 97.94 82 TYR A N 1
ATOM 659 C CA . TYR A 1 82 ? -10.394 -4.250 -7.193 1.00 97.94 82 TYR A CA 1
ATOM 660 C C . TYR A 1 82 ? -8.908 -3.885 -7.039 1.00 97.94 82 TYR A C 1
ATOM 662 O O . TYR A 1 82 ? -8.206 -3.659 -8.019 1.00 97.94 82 TYR A O 1
ATOM 670 N N . PHE A 1 83 ? -8.404 -3.835 -5.802 1.00 98.44 83 PHE A N 1
ATOM 671 C CA . PHE A 1 83 ? -6.994 -3.538 -5.559 1.00 98.44 83 PHE A CA 1
ATOM 672 C C . PHE A 1 83 ? -6.098 -4.701 -6.004 1.00 98.44 83 PHE A C 1
ATOM 674 O O . PHE A 1 83 ? -5.072 -4.473 -6.641 1.00 98.44 83 PHE A O 1
ATOM 681 N N . GLU A 1 84 ? -6.501 -5.941 -5.716 1.00 98.38 84 GLU A N 1
ATOM 682 C CA . GLU A 1 84 ? -5.789 -7.143 -6.170 1.00 98.38 84 GLU A CA 1
ATOM 683 C C . GLU A 1 84 ? -5.760 -7.242 -7.710 1.00 98.38 84 GLU A C 1
ATOM 685 O O . GLU A 1 84 ? -4.732 -7.613 -8.271 1.00 98.38 84 GLU A O 1
ATOM 690 N N . GLU A 1 85 ? -6.830 -6.846 -8.410 1.00 98.31 85 GLU A N 1
ATOM 691 C CA . GLU A 1 85 ? -6.869 -6.771 -9.881 1.00 98.31 85 GLU A CA 1
ATOM 692 C C . GLU A 1 85 ? -5.864 -5.752 -10.433 1.00 98.31 85 GLU A C 1
ATOM 694 O O . GLU A 1 85 ? -5.086 -6.074 -11.334 1.00 98.31 85 GLU A O 1
ATOM 699 N N . VAL A 1 86 ? -5.827 -4.546 -9.856 1.00 98.25 86 VAL A N 1
ATOM 700 C CA . VAL A 1 86 ? -4.870 -3.493 -10.229 1.00 98.25 86 VAL A CA 1
ATOM 701 C C . VAL A 1 86 ? -3.426 -3.969 -10.028 1.00 98.25 86 VAL A C 1
ATOM 703 O O . VAL A 1 86 ? -2.597 -3.857 -10.932 1.00 98.25 86 VAL A O 1
ATOM 706 N N . VAL A 1 87 ? -3.117 -4.555 -8.867 1.00 98.25 87 VAL A N 1
ATOM 707 C CA . VAL A 1 87 ? -1.779 -5.094 -8.569 1.00 98.25 87 VAL A CA 1
ATOM 708 C C . VAL A 1 87 ? -1.431 -6.255 -9.499 1.00 98.25 87 VAL A C 1
ATOM 710 O O . VAL A 1 87 ? -0.309 -6.313 -10.005 1.00 98.25 87 VAL A O 1
ATOM 713 N N . GLY A 1 88 ? -2.374 -7.161 -9.758 1.00 97.69 88 GLY A N 1
ATOM 714 C CA . GLY A 1 88 ? -2.182 -8.303 -10.650 1.00 97.69 88 GLY A CA 1
ATOM 715 C C . GLY A 1 88 ? -1.867 -7.882 -12.086 1.00 97.69 88 GLY A C 1
ATOM 716 O O . GLY A 1 88 ? -0.977 -8.454 -12.710 1.00 97.69 88 GLY A O 1
ATOM 717 N N . ALA A 1 89 ? -2.528 -6.838 -12.591 1.00 95.75 89 ALA A N 1
ATOM 718 C CA . ALA A 1 89 ? -2.242 -6.281 -13.911 1.00 95.75 89 ALA A CA 1
ATOM 719 C C . ALA A 1 89 ? -0.870 -5.585 -13.980 1.00 95.75 89 ALA A C 1
ATOM 721 O O . ALA A 1 89 ? -0.205 -5.624 -15.015 1.00 95.75 89 ALA A O 1
ATOM 722 N N . GLY A 1 90 ? -0.435 -4.945 -12.892 1.00 95.00 90 GLY A N 1
ATOM 723 C CA . GLY A 1 90 ? 0.808 -4.172 -12.849 1.00 95.00 90 GLY A CA 1
ATOM 724 C C . GLY A 1 90 ? 2.052 -4.919 -12.377 1.00 95.00 90 GLY A C 1
ATOM 725 O O . GLY A 1 90 ? 3.126 -4.324 -12.365 1.00 95.00 90 GLY A O 1
ATOM 726 N N . THR A 1 91 ? 1.946 -6.188 -11.981 1.00 95.44 91 THR A N 1
ATOM 727 C CA . THR A 1 91 ? 3.074 -6.993 -11.480 1.00 95.44 91 THR A CA 1
ATOM 728 C C . THR A 1 91 ? 3.256 -8.279 -12.291 1.00 95.44 91 THR A C 1
ATOM 730 O O . THR A 1 91 ? 2.400 -8.650 -13.092 1.00 95.44 91 THR A O 1
ATOM 733 N N . GLY A 1 92 ? 4.416 -8.934 -12.158 1.00 92.25 92 GLY A N 1
ATOM 734 C CA . GLY A 1 92 ? 4.769 -10.116 -12.958 1.00 92.25 92 GLY A CA 1
ATOM 735 C C . GLY A 1 92 ? 5.015 -9.823 -14.445 1.00 92.25 92 GLY A C 1
ATOM 736 O O . GLY A 1 92 ? 5.178 -10.749 -15.240 1.00 92.25 92 GLY A O 1
ATOM 737 N N . GLN A 1 93 ? 5.064 -8.547 -14.826 1.00 87.69 93 GLN A N 1
ATOM 738 C CA . GLN A 1 93 ? 5.256 -8.104 -16.196 1.00 87.69 93 GLN A CA 1
ATOM 739 C C . GLN A 1 93 ? 6.715 -8.287 -16.606 1.00 87.69 93 GLN A C 1
ATOM 741 O O . GLN A 1 93 ? 7.643 -7.861 -15.909 1.00 87.69 93 GLN A O 1
ATOM 746 N N . GLN A 1 94 ? 6.914 -8.896 -17.772 1.00 82.56 94 GLN A N 1
ATOM 747 C CA . GLN A 1 94 ? 8.223 -9.042 -18.396 1.00 82.56 94 GLN A CA 1
ATOM 748 C C . GLN A 1 94 ? 8.384 -8.027 -19.521 1.00 82.56 94 GLN A C 1
ATOM 750 O O . GLN A 1 94 ? 7.435 -7.722 -20.240 1.00 82.56 94 GLN A O 1
ATOM 755 N N . ASN A 1 95 ? 9.602 -7.522 -19.699 1.00 75.12 95 ASN A N 1
ATOM 756 C CA . ASN A 1 95 ? 9.904 -6.652 -20.824 1.00 75.12 95 ASN A CA 1
ATOM 757 C C . ASN A 1 95 ? 9.870 -7.459 -22.134 1.00 75.12 95 ASN A C 1
ATOM 759 O O . ASN A 1 95 ? 10.824 -8.167 -22.451 1.00 75.12 95 ASN A O 1
ATOM 763 N N . GLN A 1 96 ? 8.786 -7.327 -2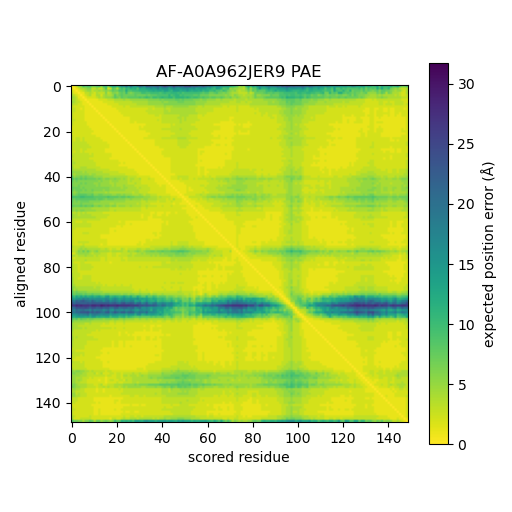2.900 1.00 70.00 96 GLN A N 1
ATOM 764 C CA . GLN A 1 96 ? 8.610 -8.008 -24.188 1.00 70.00 96 GLN A CA 1
ATOM 765 C C . GLN A 1 96 ? 9.116 -7.194 -25.399 1.00 70.00 96 GLN A C 1
ATOM 767 O O . GLN A 1 96 ? 8.850 -7.575 -26.536 1.00 70.00 96 GLN A O 1
ATOM 772 N N . ASN A 1 97 ? 9.859 -6.091 -25.195 1.00 62.78 97 ASN A N 1
ATOM 773 C CA . ASN A 1 97 ? 10.398 -5.219 -26.259 1.00 62.78 97 ASN A CA 1
ATOM 774 C C . ASN A 1 97 ? 9.346 -4.695 -27.270 1.00 62.78 97 ASN A C 1
ATOM 776 O O . ASN A 1 97 ? 9.681 -4.353 -28.404 1.00 62.78 97 ASN A O 1
ATOM 780 N N . GLN A 1 98 ? 8.079 -4.616 -26.865 1.00 63.03 98 GLN A N 1
ATOM 781 C CA . GLN A 1 98 ? 6.973 -4.031 -27.633 1.00 63.03 98 GLN A CA 1
ATOM 782 C C . GLN A 1 98 ? 6.450 -2.769 -26.940 1.00 63.03 98 GLN A C 1
ATOM 784 O O . GLN A 1 98 ? 6.929 -2.429 -25.858 1.00 63.03 98 GLN A O 1
ATOM 789 N N . GLU A 1 99 ? 5.518 -2.061 -27.594 1.00 69.31 99 GLU A N 1
ATOM 790 C CA . GLU A 1 99 ? 5.024 -0.723 -27.236 1.00 69.31 99 GLU A CA 1
ATOM 791 C C . GLU A 1 99 ? 5.090 -0.411 -25.734 1.00 69.31 99 GLU A C 1
ATOM 793 O O . GLU A 1 99 ? 4.249 -0.830 -24.935 1.00 69.31 99 GLU A O 1
ATOM 798 N N . TRP A 1 100 ? 6.115 0.361 -25.359 1.00 68.75 100 TRP A N 1
ATOM 799 C CA . TRP A 1 100 ? 6.429 0.689 -23.968 1.00 68.75 100 TRP A CA 1
ATOM 800 C C . TRP A 1 100 ? 5.234 1.288 -23.224 1.00 68.75 100 TRP A C 1
ATOM 802 O O . TRP A 1 100 ? 5.016 0.988 -22.054 1.00 68.75 100 TRP A O 1
ATOM 812 N N . SER A 1 101 ? 4.427 2.091 -23.921 1.00 64.69 101 SER A N 1
ATOM 813 C CA . SER A 1 101 ? 3.220 2.724 -23.391 1.00 64.69 101 SER A CA 1
ATOM 814 C C . SER A 1 101 ? 2.154 1.719 -22.950 1.00 64.69 101 SER A C 1
ATOM 816 O O . SER A 1 101 ? 1.460 1.988 -21.974 1.00 64.69 101 SER A O 1
ATOM 818 N N . VAL A 1 102 ? 2.016 0.576 -23.627 1.00 70.25 102 VAL A N 1
ATOM 819 C CA . VAL A 1 102 ? 1.020 -0.450 -23.286 1.00 70.25 102 VAL A CA 1
ATOM 820 C C . VAL A 1 102 ? 1.491 -1.262 -22.082 1.00 70.25 102 VAL A C 1
ATOM 822 O O . VAL A 1 102 ? 0.728 -1.446 -21.139 1.00 70.25 102 VAL A O 1
ATOM 825 N N . GLY A 1 103 ? 2.763 -1.672 -22.064 1.00 76.19 103 GLY A N 1
ATOM 826 C CA . GLY A 1 103 ? 3.314 -2.488 -20.975 1.00 76.19 103 GLY A CA 1
ATOM 827 C C . GLY A 1 103 ? 3.548 -1.727 -19.663 1.00 76.19 103 GLY A C 1
ATOM 828 O O . GLY A 1 103 ? 3.416 -2.300 -18.587 1.00 76.19 103 GLY A O 1
ATOM 829 N N . GLN A 1 104 ? 3.878 -0.432 -19.717 1.00 87.69 104 GLN A N 1
ATOM 830 C CA . GLN A 1 104 ? 4.245 0.342 -18.519 1.00 87.69 104 GLN A CA 1
ATOM 831 C C . GLN A 1 104 ? 3.052 0.943 -17.768 1.00 87.69 104 GLN A C 1
ATOM 833 O O . GLN A 1 104 ? 3.174 1.233 -16.579 1.00 87.69 104 GLN A O 1
ATOM 838 N N . ARG A 1 105 ? 1.906 1.157 -18.430 1.00 90.38 105 ARG A N 1
ATOM 839 C CA . ARG A 1 105 ? 0.733 1.795 -17.804 1.00 90.38 105 ARG A CA 1
ATOM 840 C C . ARG A 1 105 ? 0.178 0.992 -16.619 1.00 90.38 105 ARG A C 1
ATOM 842 O O . ARG A 1 105 ? 0.057 1.602 -15.560 1.00 90.38 105 ARG A O 1
ATOM 849 N N . PRO A 1 106 ? -0.073 -0.329 -16.730 1.00 93.50 106 PRO A N 1
ATOM 850 C CA . PRO A 1 106 ? -0.538 -1.122 -15.589 1.00 93.50 106 PRO A CA 1
ATOM 851 C C . PRO A 1 106 ? 0.468 -1.139 -14.433 1.00 93.50 106 PRO A C 1
ATOM 853 O O . PRO A 1 106 ? 0.084 -1.050 -13.271 1.00 93.50 106 PRO A O 1
ATOM 856 N N . ILE A 1 107 ? 1.769 -1.188 -14.748 1.00 94.69 107 ILE A N 1
ATOM 857 C CA . ILE A 1 107 ? 2.845 -1.135 -13.747 1.00 94.69 107 ILE A CA 1
ATOM 858 C C . ILE A 1 107 ? 2.768 0.179 -12.958 1.00 94.69 107 ILE A C 1
ATOM 860 O O . ILE A 1 107 ? 2.829 0.183 -11.727 1.00 94.69 107 ILE A O 1
ATOM 864 N N . LEU A 1 108 ? 2.613 1.302 -13.665 1.00 94.75 108 LEU A N 1
ATOM 865 C CA . LEU A 1 108 ? 2.521 2.617 -13.043 1.00 94.75 108 LEU A CA 1
ATOM 866 C C . LEU A 1 108 ? 1.237 2.773 -12.223 1.00 94.75 108 LEU A C 1
ATOM 868 O O . LEU A 1 108 ? 1.286 3.324 -11.128 1.00 94.75 108 LEU A O 1
ATOM 872 N N . GLU A 1 109 ? 0.107 2.286 -12.730 1.00 96.81 109 GLU A N 1
ATOM 873 C CA . GLU A 1 109 ? -1.174 2.306 -12.022 1.00 96.81 109 GLU A CA 1
ATOM 874 C C . GLU A 1 109 ? -1.091 1.534 -10.701 1.00 96.81 109 GLU A C 1
ATOM 876 O O . GLU A 1 109 ? -1.391 2.097 -9.645 1.00 96.81 109 GLU A O 1
ATOM 881 N N . ALA A 1 110 ? -0.577 0.301 -10.731 1.00 98.19 110 ALA A N 1
ATOM 882 C CA . ALA A 1 110 ? -0.383 -0.509 -9.533 1.00 98.19 110 ALA A CA 1
ATOM 883 C C . ALA A 1 110 ? 0.537 0.167 -8.515 1.00 98.19 110 ALA A C 1
ATOM 885 O O . ALA A 1 110 ? 0.224 0.220 -7.321 1.00 98.19 110 ALA A O 1
ATOM 886 N N . PHE A 1 111 ? 1.649 0.739 -8.978 1.00 98.38 111 PHE A N 1
ATOM 887 C CA . PHE A 1 111 ? 2.569 1.477 -8.122 1.00 98.38 111 PHE A CA 1
ATOM 888 C C . PHE A 1 111 ? 1.919 2.710 -7.486 1.00 98.38 111 PHE A C 1
ATOM 890 O O . PHE A 1 111 ? 2.049 2.913 -6.280 1.00 98.38 111 PHE A O 1
ATOM 897 N N . MET A 1 112 ? 1.187 3.511 -8.263 1.00 97.94 112 MET A N 1
ATOM 898 C CA . MET A 1 112 ? 0.535 4.732 -7.780 1.00 97.94 112 MET A CA 1
ATOM 899 C C . MET A 1 112 ? -0.584 4.424 -6.778 1.00 97.94 112 MET A C 1
ATOM 901 O O . MET A 1 112 ? -0.632 5.059 -5.726 1.00 97.94 112 MET A O 1
ATOM 905 N N . HIS A 1 113 ? -1.429 3.424 -7.054 1.00 98.12 113 HIS A N 1
ATOM 906 C CA . HIS A 1 113 ? -2.448 2.951 -6.109 1.00 98.12 113 HIS A CA 1
ATOM 907 C C . HIS A 1 113 ? -1.817 2.507 -4.791 1.00 98.12 113 HIS A C 1
ATOM 909 O O . HIS A 1 113 ? -2.229 2.932 -3.712 1.00 98.12 113 HIS A O 1
ATOM 915 N N . THR A 1 114 ? -0.785 1.674 -4.887 1.00 98.75 114 THR A N 1
ATOM 916 C CA . THR A 1 114 ? -0.114 1.102 -3.723 1.00 98.75 114 THR A CA 1
ATOM 917 C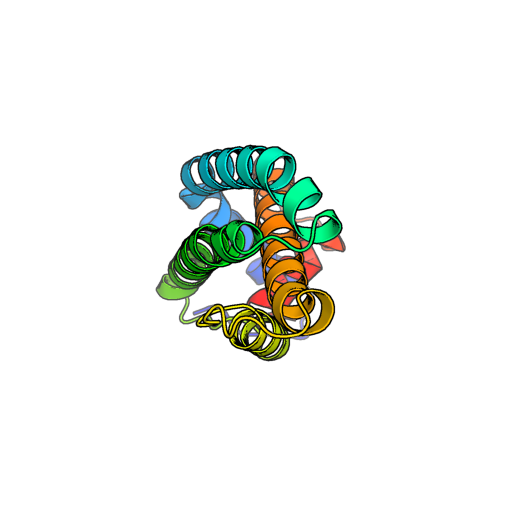 C . THR A 1 114 ? 0.577 2.183 -2.894 1.00 98.75 114 THR A C 1
ATOM 919 O O . THR A 1 114 ? 0.362 2.248 -1.685 1.00 98.75 114 THR A O 1
ATOM 922 N N . ARG A 1 115 ? 1.332 3.090 -3.531 1.00 98.62 115 ARG A N 1
ATOM 923 C CA . ARG A 1 115 ? 2.010 4.195 -2.835 1.00 98.62 115 ARG A CA 1
ATOM 924 C C . ARG A 1 115 ? 1.011 5.101 -2.128 1.00 98.62 115 ARG A C 1
ATOM 926 O O . ARG A 1 115 ? 1.238 5.465 -0.980 1.00 98.62 115 ARG A O 1
ATOM 933 N N . LEU A 1 116 ? -0.101 5.435 -2.786 1.00 98.56 116 LEU A N 1
ATOM 934 C CA . LEU A 1 116 ? -1.136 6.276 -2.191 1.00 98.56 116 LEU A CA 1
ATOM 935 C C . LEU A 1 116 ? -1.716 5.635 -0.922 1.00 98.56 116 LEU A C 1
ATOM 937 O O . LEU A 1 116 ? -1.927 6.331 0.068 1.00 98.56 116 LEU A O 1
ATOM 941 N N . PHE A 1 117 ? -1.928 4.317 -0.907 1.00 98.81 117 PHE A N 1
ATOM 942 C CA . PHE A 1 117 ? -2.355 3.627 0.312 1.00 98.81 117 PHE A CA 1
ATOM 943 C C . PHE A 1 117 ? -1.303 3.682 1.421 1.00 98.81 117 PHE A C 1
ATOM 945 O O . PHE A 1 117 ? -1.675 3.953 2.563 1.00 98.81 117 PHE A O 1
ATOM 952 N N . VAL A 1 118 ? 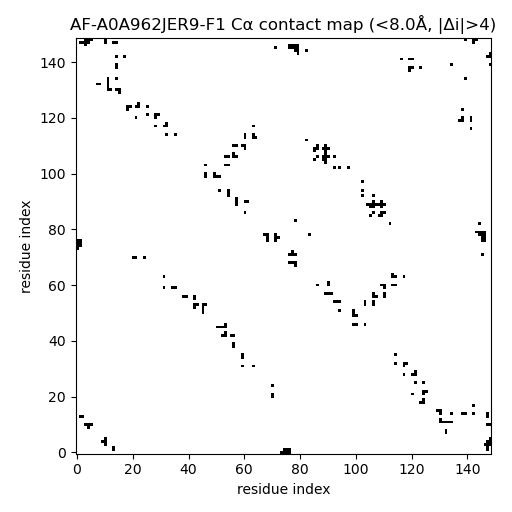-0.013 3.509 1.106 1.00 98.88 118 VAL A N 1
ATOM 953 C CA . VAL A 1 118 ? 1.068 3.699 2.092 1.00 98.88 118 VAL A CA 1
ATOM 954 C C . VAL A 1 118 ? 1.035 5.130 2.646 1.00 98.88 118 VAL A C 1
ATOM 956 O O . VAL A 1 118 ? 1.015 5.320 3.861 1.00 98.88 118 VAL A O 1
ATOM 959 N N . GLU A 1 119 ? 0.949 6.140 1.777 1.00 98.81 119 GLU A N 1
ATOM 960 C CA . GLU A 1 119 ? 0.895 7.555 2.161 1.00 98.81 119 GLU A CA 1
ATOM 961 C C . GLU A 1 119 ? -0.290 7.851 3.091 1.00 98.81 119 GLU A C 1
ATOM 963 O O . GLU A 1 119 ? -0.132 8.481 4.141 1.00 98.81 119 GLU A O 1
ATOM 968 N N . ILE A 1 120 ? -1.481 7.368 2.733 1.00 98.75 120 ILE A N 1
ATOM 969 C CA . ILE A 1 120 ? -2.690 7.512 3.542 1.00 98.75 120 ILE A CA 1
ATOM 970 C C . ILE A 1 120 ? -2.498 6.822 4.899 1.00 98.75 120 ILE A C 1
ATOM 972 O O . ILE A 1 120 ? -2.738 7.450 5.933 1.00 98.75 120 ILE A O 1
ATOM 976 N N . MET A 1 121 ? -2.027 5.572 4.927 1.00 98.75 121 MET A N 1
ATOM 977 C CA . MET A 1 121 ? -1.788 4.842 6.175 1.00 98.75 121 MET A CA 1
ATOM 978 C C . MET A 1 121 ? -0.831 5.607 7.101 1.00 98.75 121 MET A C 1
ATOM 980 O O . MET A 1 121 ? -1.178 5.850 8.258 1.00 98.75 121 MET A O 1
ATOM 984 N N . VAL A 1 122 ? 0.313 6.076 6.587 1.00 98.81 122 VAL A N 1
ATOM 985 C CA . VAL A 1 122 ? 1.294 6.876 7.344 1.00 98.81 122 VAL A CA 1
ATOM 986 C C . VAL A 1 122 ? 0.673 8.178 7.853 1.00 98.81 122 VAL A C 1
ATOM 988 O O . VAL A 1 122 ? 0.769 8.502 9.041 1.00 98.81 122 VAL A O 1
ATOM 991 N N . LYS A 1 123 ? 0.003 8.934 6.974 1.00 98.62 123 LYS A N 1
ATOM 992 C CA . LYS A 1 123 ? -0.622 10.220 7.311 1.00 98.62 123 LYS A CA 1
ATOM 993 C C . LYS A 1 123 ? -1.607 10.081 8.466 1.00 98.62 123 LYS A C 1
ATOM 995 O O . LYS A 1 123 ? -1.602 10.913 9.374 1.00 98.62 123 LYS A O 1
ATOM 1000 N N . TYR A 1 124 ? -2.472 9.074 8.421 1.00 98.44 124 TYR A N 1
ATOM 1001 C CA . TYR A 1 124 ? -3.532 8.905 9.408 1.00 98.44 124 TYR A CA 1
ATOM 1002 C C . TYR A 1 124 ? -3.038 8.256 10.702 1.00 98.44 124 TYR A C 1
ATOM 1004 O O . TYR A 1 124 ? -3.417 8.731 11.773 1.00 98.44 124 TYR A O 1
ATOM 1012 N N . ALA A 1 125 ? -2.125 7.282 10.635 1.00 98.00 125 ALA A N 1
ATOM 1013 C CA . ALA A 1 125 ? -1.489 6.693 11.815 1.00 98.00 125 ALA A CA 1
ATOM 1014 C C . ALA A 1 125 ? -0.768 7.738 12.684 1.00 98.00 125 ALA A C 1
ATOM 1016 O O . ALA A 1 125 ? -0.837 7.668 13.911 1.00 98.00 125 ALA A O 1
ATOM 1017 N N . LYS A 1 126 ? -0.146 8.748 12.058 1.00 98.12 126 LYS A N 1
ATOM 1018 C CA . LYS A 1 126 ? 0.506 9.870 12.756 1.00 98.12 126 LYS A CA 1
ATOM 1019 C C . LYS A 1 126 ? -0.464 10.889 13.354 1.00 98.12 126 LYS A C 1
ATOM 1021 O O . LYS A 1 126 ? -0.134 11.537 14.342 1.00 98.12 126 LYS A O 1
ATOM 1026 N N . ARG A 1 127 ? -1.622 11.107 12.721 1.00 96.69 127 ARG A N 1
ATOM 1027 C CA 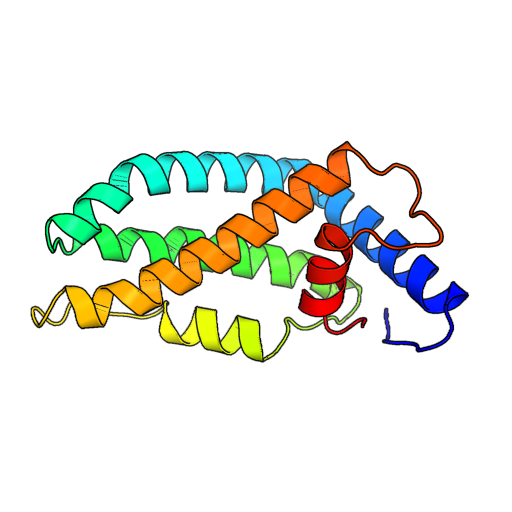. ARG A 1 127 ? -2.515 12.239 13.037 1.00 96.69 127 ARG A CA 1
ATOM 1028 C C . ARG A 1 127 ? -3.706 11.863 13.909 1.00 96.69 127 ARG A C 1
ATOM 1030 O O . ARG A 1 127 ? -4.168 12.702 14.675 1.00 96.69 127 ARG A O 1
ATOM 1037 N N . ILE A 1 128 ? -4.229 10.645 13.779 1.00 95.12 128 ILE A N 1
ATOM 1038 C CA . ILE A 1 128 ? -5.417 10.211 14.516 1.00 95.12 128 ILE A CA 1
ATOM 1039 C C . ILE A 1 128 ? -4.992 9.434 15.756 1.00 95.12 128 ILE A C 1
ATOM 1041 O O . ILE A 1 128 ? -4.419 8.351 15.668 1.00 95.12 128 ILE A O 1
ATOM 1045 N N . GLN A 1 129 ? -5.327 9.959 16.932 1.00 92.75 129 GLN A N 1
ATOM 1046 C CA . GLN A 1 129 ? -5.231 9.203 18.181 1.00 92.75 129 GLN A CA 1
ATOM 1047 C C . GLN A 1 129 ? -6.466 8.322 18.379 1.00 92.75 129 GLN A C 1
ATOM 1049 O O . GLN A 1 129 ? -6.312 7.116 18.559 1.00 92.75 129 GLN A O 1
ATOM 1054 N N . LEU A 1 130 ? -7.655 8.920 18.254 1.00 95.19 130 LEU A N 1
ATOM 1055 C CA . LEU A 1 130 ? -8.958 8.273 18.380 1.00 95.19 130 LEU A CA 1
ATOM 1056 C C . LEU A 1 130 ? -9.811 8.561 17.138 1.00 95.19 130 LEU A C 1
ATOM 1058 O O . LEU A 1 130 ? -9.888 9.708 16.692 1.00 95.19 130 LEU A O 1
ATOM 1062 N N . MET A 1 131 ? -10.446 7.527 16.593 1.00 96.50 131 MET A N 1
ATOM 1063 C CA . MET A 1 131 ? -11.290 7.601 15.410 1.00 96.50 131 MET A CA 1
ATOM 1064 C C . MET A 1 131 ? -12.527 8.459 15.707 1.00 96.50 131 MET A C 1
ATOM 1066 O O . MET A 1 131 ? -13.271 8.147 16.641 1.00 96.50 131 MET A O 1
ATOM 1070 N N . PRO A 1 132 ? -12.770 9.540 14.946 1.00 93.56 132 PRO A N 1
ATOM 1071 C CA . PRO A 1 132 ? -13.991 10.324 15.088 1.00 93.56 132 PRO A CA 1
ATOM 1072 C C . PRO A 1 132 ? -15.224 9.528 14.638 1.00 93.56 132 PRO A C 1
ATOM 1074 O O . PRO A 1 132 ? -15.124 8.618 13.817 1.00 93.56 132 PRO A O 1
ATOM 1077 N N . SER A 1 133 ? -16.409 9.936 15.105 1.00 90.56 133 SER A N 1
ATOM 1078 C CA . SER A 1 133 ? -17.689 9.323 14.709 1.00 90.56 133 SER A CA 1
ATOM 1079 C C . SER A 1 133 ? -17.942 9.369 13.198 1.00 90.56 133 SER A C 1
ATOM 1081 O O . SER A 1 133 ? -18.655 8.528 12.664 1.00 90.56 133 SER A O 1
ATOM 1083 N N . PHE A 1 134 ? -17.359 10.355 12.511 1.00 91.62 134 PHE A N 1
ATOM 1084 C CA . PHE A 1 134 ? -17.325 10.423 11.056 1.00 91.62 134 PHE A CA 1
ATOM 1085 C C . PHE A 1 134 ? -15.924 10.055 10.567 1.00 91.62 134 PHE A C 1
ATOM 1087 O O . PHE A 1 134 ? -15.001 10.868 10.664 1.00 91.62 134 PHE A O 1
ATOM 1094 N N . VAL A 1 135 ? -15.768 8.833 10.051 1.00 94.81 135 VAL A N 1
ATOM 1095 C CA . VAL A 1 135 ? -14.481 8.340 9.548 1.00 94.81 135 VAL A CA 1
ATOM 1096 C C . VAL A 1 135 ? -14.031 9.208 8.364 1.00 94.81 135 VAL A C 1
ATOM 1098 O O . VAL A 1 135 ? -14.765 9.329 7.382 1.00 94.81 135 VAL A O 1
ATOM 1101 N N . PRO A 1 136 ? -12.837 9.827 8.415 1.00 96.69 136 PRO A N 1
ATOM 1102 C CA . PRO A 1 136 ? -12.362 10.664 7.319 1.00 96.69 136 PRO A CA 1
ATOM 1103 C C . PRO A 1 136 ? -12.216 9.855 6.030 1.00 96.69 136 PRO A C 1
ATOM 1105 O O . PRO A 1 136 ? -11.669 8.758 6.071 1.00 96.69 136 PRO A O 1
ATOM 1108 N N . TYR A 1 137 ? -12.598 10.424 4.882 1.00 95.50 137 TYR A N 1
ATOM 1109 C CA . TYR A 1 137 ? -12.594 9.710 3.594 1.00 95.50 137 TYR A CA 1
ATOM 1110 C C . TYR A 1 137 ? -11.267 9.028 3.244 1.00 95.50 137 TYR A C 1
ATOM 1112 O O . TYR A 1 137 ? -11.273 7.926 2.715 1.00 95.50 137 TYR A O 1
ATOM 1120 N N . GLY A 1 138 ? -10.123 9.634 3.578 1.00 95.94 138 GLY A N 1
ATOM 1121 C CA . GLY A 1 138 ? -8.835 8.975 3.360 1.00 95.94 138 GLY A CA 1
ATOM 1122 C C . GLY A 1 138 ? -8.679 7.697 4.190 1.00 95.94 138 GLY A C 1
ATOM 1123 O O . GLY A 1 138 ? -8.225 6.687 3.670 1.00 95.94 138 GLY A O 1
ATOM 1124 N N . TRP A 1 139 ? -9.107 7.705 5.456 1.00 97.81 139 TRP A N 1
ATOM 1125 C CA . TRP A 1 139 ? -9.105 6.489 6.271 1.00 97.81 139 TRP A CA 1
ATOM 1126 C C . TRP A 1 139 ? -10.179 5.494 5.828 1.00 97.81 139 TRP A C 1
ATOM 1128 O O . TRP A 1 139 ? -9.925 4.293 5.832 1.00 97.81 139 TRP A O 1
ATOM 1138 N N . LEU A 1 140 ? -11.341 5.980 5.379 1.00 97.12 140 LEU A N 1
ATOM 1139 C CA . LEU A 1 140 ? -12.377 5.139 4.783 1.00 97.12 140 LEU A CA 1
ATOM 1140 C C . LEU A 1 140 ? -11.812 4.321 3.615 1.00 97.12 140 LEU A C 1
ATOM 1142 O O . LEU A 1 140 ? -12.046 3.124 3.571 1.00 97.12 140 LEU A O 1
ATOM 1146 N N . SER A 1 141 ? -10.978 4.905 2.747 1.00 97.56 141 SER A N 1
ATOM 1147 C CA . SER A 1 141 ? -10.311 4.146 1.680 1.00 97.56 141 SER A CA 1
ATOM 1148 C C . SER A 1 141 ? -9.493 2.960 2.207 1.00 97.56 141 SER A C 1
ATOM 1150 O O . SER A 1 141 ? -9.467 1.909 1.576 1.00 97.56 141 SER A O 1
ATOM 1152 N N . VAL A 1 142 ? -8.828 3.100 3.359 1.00 98.25 142 VAL A N 1
ATOM 1153 C CA . VAL A 1 142 ? -8.071 2.003 3.993 1.00 98.25 142 VAL A CA 1
ATOM 1154 C C . VAL A 1 142 ? -9.016 0.955 4.581 1.00 98.25 142 VAL A C 1
ATOM 1156 O O . VAL A 1 142 ? -8.750 -0.234 4.468 1.00 98.25 142 VAL A O 1
ATOM 1159 N N . VAL A 1 143 ? -10.134 1.372 5.174 1.00 97.62 143 VAL A N 1
ATOM 1160 C CA . VAL A 1 143 ? -11.182 0.454 5.654 1.00 97.62 143 VAL A CA 1
ATOM 1161 C C . VAL A 1 143 ? -11.755 -0.369 4.489 1.00 97.62 143 VAL A C 1
ATOM 1163 O O . VAL A 1 143 ? -11.852 -1.592 4.593 1.00 97.62 143 VAL A O 1
ATOM 1166 N N . GLU A 1 144 ? -12.037 0.273 3.355 1.00 97.25 144 GLU A N 1
ATOM 1167 C CA . GLU A 1 144 ? -12.488 -0.380 2.117 1.00 97.25 144 GLU A CA 1
ATOM 1168 C C . GLU A 1 144 ? -11.427 -1.318 1.532 1.00 97.25 144 GLU A C 1
ATOM 1170 O O . GLU A 1 144 ? -11.756 -2.418 1.088 1.00 97.25 144 GLU A O 1
ATOM 1175 N N . LEU A 1 145 ? -10.141 -0.942 1.593 1.00 98.25 145 LEU A N 1
ATOM 1176 C CA . LEU A 1 145 ? -9.034 -1.799 1.154 1.00 98.25 145 LEU A CA 1
ATOM 1177 C C . LEU A 1 145 ? -9.049 -3.164 1.856 1.00 98.25 145 LEU A C 1
ATOM 1179 O O . LEU A 1 145 ? -8.655 -4.146 1.238 1.00 98.25 145 LEU A O 1
ATOM 1183 N N . TYR A 1 146 ? -9.519 -3.245 3.103 1.00 98.00 146 TYR A N 1
ATOM 1184 C CA . TYR A 1 146 ? -9.647 -4.503 3.848 1.00 98.00 146 TYR A CA 1
ATOM 1185 C C . TYR A 1 146 ? -11.075 -5.075 3.875 1.00 98.00 146 TYR A C 1
ATOM 1187 O O . TYR A 1 146 ? -11.349 -6.003 4.637 1.00 98.00 146 TYR A O 1
ATOM 1195 N N . GLY A 1 147 ? -11.994 -4.536 3.067 1.00 95.19 147 GLY A N 1
ATOM 1196 C CA . GLY A 1 147 ? -13.373 -5.024 2.966 1.00 95.19 147 GLY A CA 1
ATOM 1197 C C . GLY A 1 147 ? -14.191 -4.843 4.248 1.00 95.19 147 GLY A C 1
ATOM 1198 O O . GLY A 1 147 ? -15.028 -5.688 4.566 1.00 95.19 147 GLY A O 1
ATOM 1199 N N . LEU A 1 148 ? -13.914 -3.780 5.010 1.00 93.25 148 LEU A N 1
ATOM 1200 C CA . LEU A 1 148 ? -14.598 -3.459 6.268 1.00 93.25 148 LEU A CA 1
ATOM 1201 C C . LEU A 1 148 ? -15.662 -2.354 6.137 1.00 93.25 148 LEU A C 1
ATOM 1203 O O . LEU A 1 148 ? -16.229 -1.956 7.159 1.00 93.25 148 LEU A O 1
ATOM 1207 N N . GLY A 1 149 ? -15.895 -1.868 4.912 1.00 79.12 149 GLY A N 1
ATOM 1208 C CA . GLY A 1 149 ? -16.979 -0.946 4.552 1.00 79.12 149 GLY A CA 1
ATOM 1209 C C . GLY A 1 149 ? -18.374 -1.562 4.604 1.00 79.12 149 GLY A C 1
ATOM 1210 O O . GLY A 1 149 ? -18.492 -2.811 4.609 1.00 79.12 149 GLY A O 1
#

Secondary structure (DSSP, 8-state):
-----SSHHHHHHHHHHHHHHHHHTHHHHHHHHHHHHHH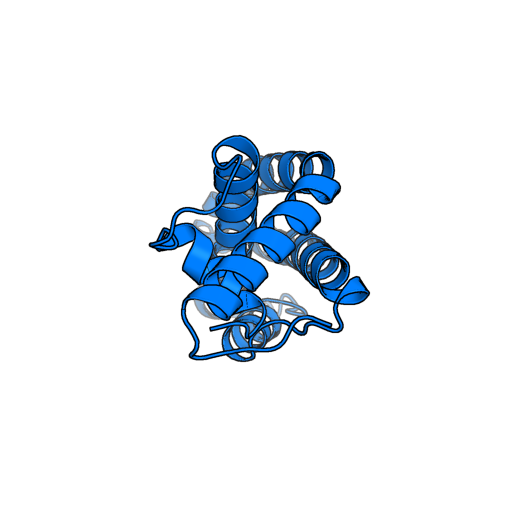HHHHHHHHHTT-GGGGGHHHHHHHHHHHHHHHHHTTT----HHHHHHHHHHSS----SS-HHHHHHHHHHHHHHHHHHHHHHHHHHHH-SS--SS--HHHHHHHHHTT--

Foldseek 3Di:
DADADPPLVSLQVSLQVLLVLLLVCLVVLVVLLVVLVVLCVVCVVVLVVLHPSLLVLLVSLVVLVVVLCVSCVVVPFDFAPVLVVLNVLQHPQDCPVPDSNVRNVSVVSSSVVSSLLSVLSNVCSVPDPGADSDHDPSSVVVCVRRPRD

Radius of gyration: 16.51 Å; Cα contacts (8 Å, |Δi|>4): 170; chains: 1; bounding box: 38×25×46 Å

pLDDT: mean 93.62, std 7.65, range [62.78, 98.88]